Protein AF-K3Z168-F1 (afdb_monomer)

InterPro domains:
  IPR001680 WD40 repeat [PS50082] (1-44)
  IPR015943 WD40/YVTN repeat-like-containing domain superfamily [G3DSA:2.130.10.10] (1-158)
  IPR036322 WD40-repeat-containing domain superfamily [SSF50978] (2-157)
  IPR044616 WD repeat-containing protein RUP1/2 [PTHR45389] (1-162)

Organism: Setaria italica (NCBI:txid4555)

Sequence (175 aa):
MDGHGRAVTYVRWAGAAPARRVVTSAADGTHRLWEWESAAAAAAAREVRSYSGHASARSFVGMGVWRAAGLVASGSESNHVFVYDLRWAKPIWVHPFVVGGAHSPVTTTSTSPSSVGEAAAAAGGFVSAVAWRQGSDHDGGGALVAGGSDGVLKMFTCHRRRAAGDGDDNASLLL

Foldseek 3Di:
DFDDPADWDDWDAAADPPWRWIWIDGLRQKIWIWTDPDPDPPGDTDTPAIAHDAHRNPAAWAWEYQRHQQKIWIKHPVQKIFICHVVDRYTPDIGHNDDDDPDDPDDPDDDDDDDDPDPVSPPDKIFRYKYKDHDDDPPQKTKMWIAIPSRDIDIAIEHEDDDDDDDDDDRYHYD

Secondary structure (DSSP, 8-state):
--S-SS-EEEEEEESSTT--EEEEEETTS-EEEEE-S---TTPPPEEEEEE-SS--SSS---EEEETTTTEEEE--TTSEEEEEETT-SS-SEEEE----SS--------------TTSGGGG---EEEEEEPP---SSSEEEEEEEETTS-EEEEEEE---SS-----SS-EE-

Solvent-accessible surface area (backbone atoms only — not comparable to full-atom values): 10545 Å² total; per-residue (Å²): 126,92,71,75,89,39,63,74,76,45,79,41,72,32,52,56,84,88,57,56,29,34,40,33,32,27,51,62,28,35,35,37,35,31,36,43,95,62,90,55,86,88,60,74,70,42,81,75,45,64,32,50,84,52,44,22,75,88,59,80,48,22,68,24,54,33,33,93,77,35,34,37,38,31,22,6,62,79,19,25,42,37,32,28,43,80,91,45,48,53,62,79,42,76,45,80,66,71,94,84,61,104,75,68,80,86,74,93,71,94,72,81,93,77,91,70,86,86,62,76,78,74,75,70,58,24,20,37,34,34,44,45,61,83,75,85,63,91,80,58,54,49,42,39,38,41,28,37,71,82,74,50,74,48,79,43,51,32,39,58,66,66,82,89,78,86,88,78,97,64,93,62,43,79,90

pLDDT: mean 79.57, std 20.49, range [35.09, 97.81]

Radius of gyration: 18.43 Å; Cα contacts (8 Å, |Δi|>4): 361; chains: 1; bounding box: 48×41×52 Å

Mean predicted aligned error: 10.64 Å

Structure (mmCIF, N/CA/C/O backbone):
data_AF-K3Z168-F1
#
_entry.id   AF-K3Z168-F1
#
loop_
_atom_site.group_PDB
_atom_site.id
_atom_site.type_symbol
_atom_site.label_atom_id
_atom_site.label_alt_id
_atom_site.label_comp_id
_atom_site.label_asym_id
_atom_site.label_entity_id
_atom_site.label_seq_id
_atom_site.pdbx_PDB_ins_code
_atom_site.Cartn_x
_atom_site.Cartn_y
_atom_site.Cartn_z
_atom_site.occupancy
_atom_site.B_iso_or_equiv
_atom_site.auth_seq_id
_atom_site.auth_comp_id
_atom_site.auth_asym_id
_atom_site.auth_atom_id
_atom_site.pdbx_PDB_model_num
ATOM 1 N N . MET A 1 1 ? -1.956 -19.034 9.544 1.00 48.88 1 MET A N 1
ATOM 2 C CA . MET A 1 1 ? -0.882 -18.244 10.174 1.00 48.88 1 MET A CA 1
ATOM 3 C C . MET A 1 1 ? -1.450 -16.872 10.429 1.00 48.88 1 MET A C 1
ATOM 5 O O . MET A 1 1 ? -1.936 -16.265 9.479 1.00 48.88 1 MET A O 1
ATOM 9 N N . ASP A 1 2 ? -1.425 -16.430 11.679 1.00 77.44 2 ASP A N 1
ATOM 10 C CA . ASP A 1 2 ? -1.846 -15.078 12.021 1.00 77.44 2 ASP A CA 1
ATOM 11 C C . ASP A 1 2 ? -0.707 -14.120 11.655 1.00 77.44 2 ASP A C 1
ATOM 13 O O . ASP A 1 2 ? 0.410 -14.238 12.156 1.00 77.44 2 ASP A O 1
ATOM 17 N N . GLY A 1 3 ? -0.978 -13.212 10.717 1.00 86.75 3 GLY A N 1
ATOM 18 C CA . GLY A 1 3 ? -0.035 -12.196 10.258 1.00 86.75 3 GLY A CA 1
ATOM 19 C C . GLY A 1 3 ? 0.973 -12.599 9.189 1.00 86.75 3 GLY A C 1
ATOM 20 O O . GLY A 1 3 ? 0.791 -13.567 8.446 1.00 86.75 3 GLY A O 1
ATOM 21 N N . HIS A 1 4 ? 1.971 -11.728 9.015 1.00 94.38 4 HIS A N 1
ATOM 22 C CA . HIS A 1 4 ? 2.912 -11.785 7.900 1.00 94.38 4 HIS A CA 1
ATOM 23 C C . HIS A 1 4 ? 3.768 -13.051 7.931 1.00 94.38 4 HIS A C 1
ATOM 25 O O . HIS A 1 4 ? 4.252 -13.469 8.980 1.00 94.38 4 HIS A O 1
ATOM 31 N N . GLY A 1 5 ? 3.990 -13.638 6.755 1.00 93.38 5 GLY A N 1
ATOM 32 C CA . GLY A 1 5 ? 4.817 -14.839 6.604 1.00 93.38 5 GLY A CA 1
ATOM 33 C C . GLY A 1 5 ? 6.320 -14.552 6.641 1.00 93.38 5 GLY A C 1
ATOM 34 O O . GLY A 1 5 ? 7.124 -15.481 6.684 1.00 93.38 5 GLY A O 1
ATOM 35 N N . ARG A 1 6 ? 6.711 -13.272 6.588 1.00 92.81 6 ARG A N 1
ATOM 36 C CA . ARG A 1 6 ? 8.098 -12.783 6.609 1.00 92.81 6 ARG A CA 1
ATOM 37 C C . ARG A 1 6 ? 8.184 -11.443 7.343 1.00 92.81 6 ARG A C 1
ATOM 39 O O . ARG A 1 6 ? 7.174 -10.891 7.769 1.00 92.81 6 ARG A O 1
ATOM 46 N N . ALA A 1 7 ? 9.404 -10.924 7.482 1.00 92.62 7 ALA A N 1
ATOM 47 C CA . ALA A 1 7 ? 9.683 -9.678 8.188 1.00 92.62 7 ALA A CA 1
ATOM 48 C C . ALA A 1 7 ? 8.824 -8.506 7.687 1.00 92.62 7 ALA A C 1
ATOM 50 O O . ALA A 1 7 ? 8.729 -8.261 6.480 1.00 92.62 7 ALA A O 1
ATOM 51 N N . VAL A 1 8 ? 8.253 -7.767 8.640 1.00 94.50 8 VAL A N 1
ATOM 52 C CA . VAL A 1 8 ? 7.569 -6.494 8.401 1.00 94.50 8 VAL A CA 1
ATOM 53 C C . VAL A 1 8 ? 8.608 -5.434 8.053 1.00 94.50 8 VAL A C 1
ATOM 55 O O . VAL A 1 8 ? 9.583 -5.251 8.778 1.00 94.50 8 VAL A O 1
ATOM 58 N N . THR A 1 9 ? 8.396 -4.735 6.945 1.00 93.69 9 THR A N 1
ATOM 59 C CA . THR A 1 9 ? 9.340 -3.762 6.378 1.00 93.69 9 THR A CA 1
ATOM 60 C C . THR A 1 9 ? 8.859 -2.327 6.547 1.00 93.69 9 THR A C 1
ATOM 62 O O . THR A 1 9 ? 9.667 -1.418 6.720 1.00 93.69 9 THR A O 1
ATOM 65 N N . TYR A 1 10 ? 7.541 -2.115 6.562 1.00 95.19 10 TYR A N 1
ATOM 66 C CA . TYR A 1 10 ? 6.932 -0.811 6.803 1.00 95.19 10 TYR A CA 1
ATOM 67 C C . TYR A 1 10 ? 5.722 -0.926 7.721 1.00 95.19 10 TYR A C 1
ATOM 69 O O . TYR A 1 10 ? 4.968 -1.894 7.666 1.00 95.19 10 TYR A O 1
ATOM 77 N N . VAL A 1 11 ? 5.510 0.123 8.515 1.00 96.62 11 VAL A N 1
ATOM 78 C CA . VAL A 1 11 ? 4.308 0.340 9.326 1.00 96.62 11 VAL A CA 1
ATOM 79 C C . VAL A 1 11 ? 3.872 1.794 9.148 1.00 96.62 11 VAL A C 1
ATOM 81 O O . VAL A 1 11 ? 4.692 2.718 9.257 1.00 96.62 11 VAL A O 1
ATOM 84 N N . ARG A 1 12 ? 2.593 2.020 8.830 1.00 95.75 12 ARG A N 1
ATOM 85 C CA . ARG A 1 12 ? 2.008 3.359 8.644 1.00 95.75 12 ARG A CA 1
ATOM 86 C C . ARG A 1 12 ? 0.602 3.426 9.231 1.00 95.75 12 ARG A C 1
ATOM 88 O O . ARG A 1 12 ? -0.207 2.536 9.002 1.00 95.75 12 ARG A O 1
ATOM 95 N N . TRP A 1 13 ? 0.290 4.519 9.924 1.00 94.12 13 TRP A N 1
ATOM 96 C CA . TRP A 1 13 ? -1.085 4.836 10.320 1.00 94.12 13 TRP A CA 1
ATOM 97 C C . TRP A 1 13 ? -1.982 5.033 9.096 1.00 94.12 13 TRP A C 1
ATOM 99 O O . TRP A 1 13 ? -1.564 5.650 8.110 1.00 94.12 13 TRP A O 1
ATOM 109 N N . ALA A 1 14 ? -3.216 4.544 9.185 1.00 93.75 14 ALA A N 1
ATO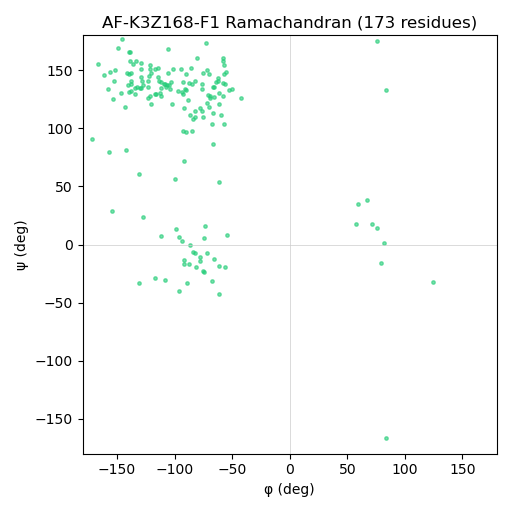M 110 C CA . ALA A 1 14 ? -4.194 4.578 8.109 1.00 93.75 14 ALA A CA 1
ATOM 111 C C . ALA A 1 14 ? -5.582 4.995 8.604 1.00 93.75 14 ALA A C 1
ATOM 113 O O . ALA A 1 14 ? -5.931 4.805 9.764 1.00 93.75 14 ALA A O 1
ATOM 114 N N . GLY A 1 15 ? -6.381 5.537 7.682 1.00 84.50 15 GLY A N 1
ATOM 115 C CA . GLY A 1 15 ? -7.712 6.060 7.976 1.00 84.50 15 GLY A CA 1
ATOM 116 C C . GLY A 1 15 ? -7.698 7.412 8.692 1.00 84.50 15 GLY A C 1
ATOM 117 O O . GLY A 1 15 ? -6.648 7.963 9.034 1.00 84.50 15 GLY A O 1
ATOM 118 N N . ALA A 1 16 ? -8.898 7.957 8.880 1.00 77.06 16 ALA A N 1
ATOM 119 C CA . ALA A 1 16 ? -9.127 9.128 9.711 1.00 77.06 16 ALA A CA 1
ATOM 120 C C . ALA A 1 16 ? -9.309 8.712 11.179 1.00 77.06 16 ALA A C 1
ATOM 122 O O . ALA A 1 16 ? -9.794 7.616 11.475 1.00 77.06 16 ALA A O 1
ATOM 123 N N . ALA A 1 17 ? -8.956 9.609 12.100 1.00 75.56 17 ALA A N 1
ATOM 124 C CA . ALA A 1 17 ? -9.317 9.456 13.505 1.00 75.56 17 ALA A CA 1
ATOM 125 C C . ALA A 1 17 ? -10.852 9.326 13.650 1.00 75.56 17 ALA A C 1
ATOM 127 O O . ALA A 1 17 ? -11.580 9.939 12.866 1.00 75.56 17 ALA A O 1
ATOM 128 N N . PRO A 1 18 ? -11.364 8.549 14.625 1.00 81.62 18 PRO A N 1
ATOM 129 C CA . PRO A 1 18 ? -10.650 7.943 15.756 1.00 81.62 18 PRO A CA 1
ATOM 130 C C . PRO A 1 18 ? -10.156 6.503 15.521 1.00 81.62 18 PRO A C 1
ATOM 132 O O . PRO A 1 18 ? -9.625 5.892 16.449 1.00 81.62 18 PRO A O 1
ATOM 135 N N . ALA A 1 19 ? -10.340 5.938 14.323 1.00 82.19 19 ALA A N 1
ATOM 136 C CA . ALA A 1 19 ? -10.002 4.540 14.059 1.00 82.19 19 ALA A CA 1
ATOM 137 C C . ALA A 1 19 ? -8.501 4.272 14.273 1.00 82.19 19 ALA A C 1
ATOM 139 O O . ALA A 1 19 ? -7.644 4.974 13.733 1.00 82.19 19 ALA A O 1
ATOM 140 N N . ARG A 1 20 ? -8.169 3.226 15.041 1.00 90.94 20 ARG A N 1
ATOM 141 C CA . ARG A 1 20 ? -6.780 2.807 15.293 1.00 90.94 20 ARG A CA 1
ATOM 142 C C . ARG A 1 20 ? -6.351 1.779 14.267 1.00 90.94 20 ARG A C 1
ATOM 144 O O . ARG A 1 20 ? -6.241 0.590 14.567 1.00 90.94 20 ARG A O 1
ATOM 151 N N . ARG A 1 21 ? -6.159 2.256 13.040 1.00 94.12 21 ARG A N 1
ATOM 152 C CA . ARG A 1 21 ? -5.802 1.414 11.904 1.00 94.12 21 ARG A CA 1
ATOM 153 C C . ARG A 1 21 ? -4.371 1.643 11.458 1.00 94.12 21 ARG A C 1
ATOM 155 O O . ARG A 1 21 ? -3.913 2.781 11.353 1.00 94.12 21 ARG A O 1
ATOM 162 N N . VAL A 1 22 ? -3.682 0.556 11.139 1.00 96.12 22 VAL A N 1
ATOM 163 C CA . VAL A 1 22 ? -2.341 0.594 10.548 1.00 96.12 22 VAL A CA 1
ATOM 164 C C . VAL A 1 22 ? -2.295 -0.287 9.315 1.00 96.12 22 VAL A C 1
ATOM 166 O O . VAL A 1 22 ? -2.923 -1.341 9.277 1.00 96.12 22 VAL A O 1
ATOM 169 N N . VAL A 1 23 ? -1.544 0.144 8.307 1.00 97.56 23 VAL A N 1
ATOM 170 C CA . VAL A 1 23 ? -1.139 -0.722 7.203 1.00 97.56 23 VAL A CA 1
ATOM 171 C C . VAL A 1 23 ? 0.318 -1.100 7.412 1.00 97.56 23 VAL A C 1
ATOM 173 O O . VAL A 1 23 ? 1.152 -0.244 7.729 1.00 97.56 23 VAL A O 1
ATOM 176 N N . THR A 1 24 ? 0.614 -2.381 7.252 1.00 97.19 24 THR A N 1
ATOM 177 C CA . THR A 1 24 ? 1.968 -2.929 7.265 1.00 97.19 24 THR A CA 1
ATOM 178 C C . THR A 1 24 ? 2.325 -3.496 5.903 1.00 97.19 24 THR A C 1
ATOM 180 O O . THR A 1 24 ? 1.443 -3.954 5.182 1.00 97.19 24 THR A O 1
ATOM 183 N N . SER A 1 25 ? 3.613 -3.501 5.578 1.00 96.12 25 SER A N 1
ATOM 184 C CA . SER A 1 25 ? 4.184 -4.219 4.432 1.00 96.12 25 SER A CA 1
ATOM 185 C C . SER A 1 25 ? 5.146 -5.275 4.933 1.00 96.12 25 SER A C 1
ATOM 187 O O . SER A 1 25 ? 5.798 -5.055 5.957 1.00 96.12 25 SER A O 1
ATOM 189 N N . ALA A 1 26 ? 5.306 -6.368 4.197 1.00 94.31 26 ALA A N 1
ATOM 190 C CA . ALA A 1 26 ? 6.339 -7.350 4.492 1.00 94.31 26 ALA A CA 1
ATOM 191 C C . ALA A 1 26 ? 7.019 -7.885 3.231 1.00 94.31 26 ALA A C 1
ATOM 193 O O . ALA A 1 26 ? 6.529 -7.750 2.109 1.00 94.31 26 ALA A O 1
ATOM 194 N N . ALA A 1 27 ? 8.152 -8.555 3.438 1.00 92.00 27 ALA A N 1
ATOM 195 C CA . ALA A 1 27 ? 8.886 -9.272 2.391 1.00 92.00 27 ALA A CA 1
ATOM 196 C C . ALA A 1 27 ? 8.208 -10.595 1.958 1.00 92.00 27 ALA A C 1
ATOM 198 O O . ALA A 1 27 ? 8.859 -11.469 1.380 1.00 92.00 27 ALA A O 1
ATOM 199 N N . ASP A 1 28 ? 6.924 -10.775 2.300 1.00 92.31 28 ASP A N 1
ATOM 200 C CA . ASP A 1 28 ? 6.045 -11.861 1.851 1.00 92.31 28 ASP A CA 1
ATOM 201 C C . ASP A 1 28 ? 5.167 -11.456 0.651 1.00 92.31 28 ASP A C 1
ATOM 203 O O . ASP A 1 28 ? 4.297 -12.223 0.244 1.00 92.31 28 ASP A O 1
ATOM 207 N N . GLY A 1 29 ? 5.388 -10.261 0.086 1.00 92.56 29 GLY A N 1
ATOM 208 C CA . GLY A 1 29 ? 4.610 -9.737 -1.038 1.00 92.56 29 GLY A CA 1
ATOM 209 C C . GLY A 1 29 ? 3.216 -9.233 -0.659 1.00 92.56 29 GLY A C 1
ATOM 210 O O . GLY A 1 29 ? 2.380 -9.028 -1.542 1.00 92.56 29 GLY A O 1
ATOM 211 N N . THR A 1 30 ? 2.931 -9.035 0.633 1.00 95.31 30 THR A N 1
ATOM 212 C CA . THR A 1 30 ? 1.626 -8.549 1.093 1.00 95.31 30 THR A CA 1
ATOM 213 C C . THR A 1 30 ? 1.726 -7.236 1.855 1.00 95.31 30 THR A C 1
ATOM 215 O O . THR A 1 30 ? 2.682 -6.974 2.590 1.00 95.31 30 THR A O 1
ATOM 218 N N . HIS A 1 31 ? 0.680 -6.422 1.708 1.00 96.81 31 HIS A N 1
ATOM 219 C CA . HIS A 1 31 ? 0.348 -5.400 2.698 1.00 96.81 31 HIS A CA 1
ATOM 220 C C . HIS A 1 31 ? -0.804 -5.907 3.554 1.00 96.81 31 HIS A C 1
ATOM 222 O O . HIS A 1 31 ? -1.637 -6.668 3.062 1.00 96.81 31 HIS A O 1
ATOM 228 N N . ARG A 1 32 ? -0.904 -5.492 4.814 1.00 97.25 32 ARG A N 1
ATOM 229 C CA . ARG A 1 32 ? -2.025 -5.873 5.686 1.00 97.25 32 ARG A CA 1
ATOM 230 C C . ARG A 1 32 ? -2.567 -4.677 6.442 1.00 97.25 32 ARG A C 1
ATOM 232 O O . ARG A 1 32 ? -1.800 -3.872 6.954 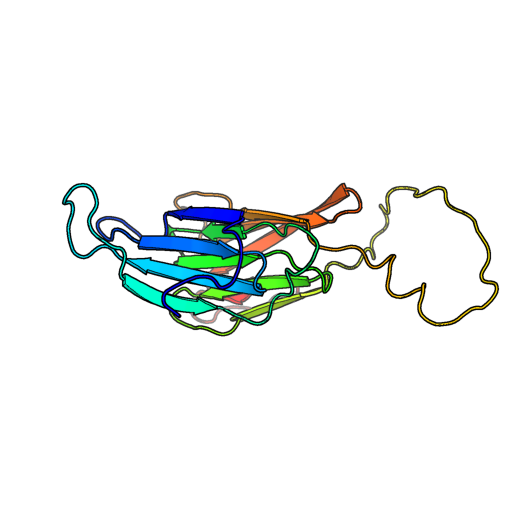1.00 97.25 32 ARG A O 1
ATOM 239 N N . LEU A 1 33 ? -3.890 -4.551 6.478 1.00 96.94 33 LEU A N 1
ATOM 240 C CA . LEU A 1 33 ? -4.609 -3.586 7.302 1.00 96.94 33 LEU A CA 1
ATOM 241 C C . LEU A 1 33 ? -4.964 -4.246 8.627 1.00 96.94 33 LEU A C 1
ATOM 243 O O . LEU A 1 33 ? -5.590 -5.305 8.648 1.00 96.94 33 LEU A O 1
ATOM 247 N N . TRP A 1 34 ? -4.633 -3.560 9.707 1.00 96.25 34 TRP A N 1
ATOM 248 C CA . TRP A 1 34 ? -4.893 -3.978 11.072 1.00 96.25 34 TRP A CA 1
ATOM 249 C C . TRP A 1 34 ? -5.737 -2.942 11.783 1.00 96.25 34 TRP A C 1
ATOM 251 O O . TRP A 1 34 ? -5.641 -1.751 11.478 1.00 96.25 34 TRP A O 1
ATOM 261 N N . GLU A 1 35 ? -6.521 -3.388 12.753 1.00 93.81 35 GLU A N 1
ATOM 262 C CA . GLU A 1 35 ? -7.340 -2.524 13.591 1.00 93.81 35 GLU A CA 1
ATOM 263 C C . GLU A 1 35 ? -7.273 -2.962 15.053 1.00 93.81 35 GLU A C 1
ATOM 265 O O . GLU A 1 35 ? -7.264 -4.154 15.365 1.00 93.81 35 GLU A O 1
ATOM 270 N N . TRP A 1 36 ? -7.220 -1.976 15.945 1.00 92.75 36 TRP A N 1
ATOM 271 C CA . TRP A 1 36 ? -7.331 -2.171 17.386 1.00 92.75 36 TRP A CA 1
ATOM 272 C C . TRP A 1 36 ? -8.727 -1.802 17.873 1.00 92.75 36 TRP A C 1
ATOM 274 O O . TRP A 1 36 ? -9.139 -0.647 17.763 1.00 92.75 36 TRP A O 1
ATOM 284 N N . GLU A 1 37 ? -9.419 -2.763 18.484 1.00 84.31 37 GLU A N 1
ATOM 285 C CA . GLU A 1 37 ? -10.739 -2.543 19.093 1.00 84.31 37 GLU A CA 1
ATOM 286 C C . GLU A 1 37 ? -10.644 -1.783 20.429 1.00 84.31 37 GLU A C 1
ATOM 288 O O . GLU A 1 37 ? -11.585 -1.108 20.837 1.00 84.31 37 GLU A O 1
ATOM 293 N N . SER A 1 38 ? -9.485 -1.836 21.097 1.00 81.06 38 SER A N 1
ATOM 294 C CA . SER A 1 38 ? -9.241 -1.204 22.398 1.00 81.06 38 SER A CA 1
ATOM 295 C C . SER A 1 38 ? -7.977 -0.342 22.405 1.00 81.06 38 SER A C 1
ATOM 297 O O . SER A 1 38 ? -7.067 -0.521 21.599 1.00 81.06 38 SER A O 1
ATOM 299 N N . ALA A 1 39 ? -7.934 0.624 23.328 1.00 79.81 39 ALA A N 1
ATOM 300 C CA . ALA A 1 39 ? -6.765 1.468 23.606 1.00 79.81 39 ALA A CA 1
ATOM 301 C C . ALA A 1 39 ? -5.774 0.819 24.571 1.00 79.81 39 ALA A C 1
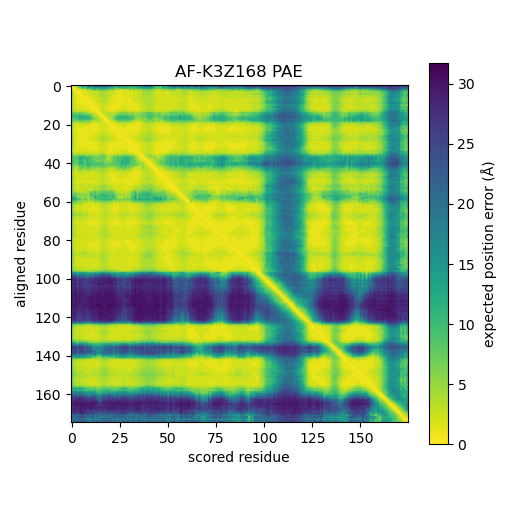ATOM 303 O O . ALA A 1 39 ? -4.744 1.420 24.872 1.00 79.81 39 ALA A O 1
ATOM 304 N N . ALA A 1 40 ? -6.140 -0.336 25.132 1.00 82.44 40 ALA A N 1
ATOM 305 C CA . ALA A 1 40 ? -5.377 -0.973 26.185 1.00 82.44 40 ALA A CA 1
ATOM 306 C C . ALA A 1 40 ? -3.942 -1.254 25.723 1.00 82.44 40 ALA A C 1
ATOM 308 O O . ALA A 1 40 ? -3.702 -1.683 24.590 1.00 82.44 40 ALA A O 1
ATOM 309 N N . ALA A 1 41 ? -2.989 -1.010 26.622 1.00 75.94 41 ALA A N 1
ATOM 310 C CA . ALA A 1 41 ? -1.593 -1.335 26.383 1.00 75.94 41 ALA A CA 1
ATOM 311 C C . ALA A 1 41 ? -1.458 -2.826 26.040 1.00 75.94 41 ALA A C 1
ATOM 313 O O . ALA A 1 41 ? -2.111 -3.667 26.654 1.00 75.94 41 ALA A O 1
ATOM 314 N N . ALA A 1 42 ? -0.625 -3.133 25.044 1.00 80.81 42 ALA A N 1
ATOM 315 C CA . ALA A 1 42 ? -0.395 -4.491 24.546 1.00 80.81 42 ALA A CA 1
ATOM 316 C C . ALA A 1 42 ? -1.646 -5.243 24.042 1.00 80.81 42 ALA A C 1
ATOM 318 O O . ALA A 1 42 ? -1.593 -6.462 23.883 1.00 80.81 42 ALA A O 1
ATOM 319 N N . ALA A 1 43 ? -2.757 -4.553 23.741 1.00 84.38 43 ALA A N 1
ATOM 320 C CA . ALA A 1 43 ? -3.859 -5.181 23.017 1.00 84.38 43 ALA A CA 1
ATOM 321 C C . ALA A 1 43 ? -3.343 -5.784 21.694 1.00 84.38 43 ALA A C 1
ATOM 323 O O . ALA A 1 43 ? -2.408 -5.254 21.090 1.00 84.38 43 ALA A O 1
ATOM 324 N N . ALA A 1 44 ? -3.947 -6.875 21.233 1.00 86.06 44 ALA A N 1
ATOM 325 C CA . ALA A 1 44 ? -3.611 -7.460 19.941 1.00 86.06 44 ALA A CA 1
ATOM 326 C C . ALA A 1 44 ? -4.349 -6.730 18.810 1.00 86.06 44 ALA A C 1
ATOM 328 O O . ALA A 1 44 ? -5.522 -6.378 18.947 1.00 86.06 44 ALA A O 1
ATOM 329 N N . ALA A 1 45 ? -3.666 -6.526 17.684 1.00 91.56 45 ALA A N 1
ATOM 330 C CA . ALA A 1 45 ? -4.303 -6.047 16.465 1.00 91.56 45 ALA A CA 1
ATOM 331 C C . ALA A 1 45 ? -5.078 -7.187 15.807 1.00 91.56 45 ALA A C 1
ATOM 333 O O . ALA A 1 45 ? -4.555 -8.295 15.669 1.00 91.56 45 ALA A O 1
ATOM 334 N N . ARG A 1 46 ? -6.278 -6.899 15.310 1.00 92.31 46 ARG A N 1
ATOM 335 C CA . ARG A 1 46 ? -6.995 -7.809 14.419 1.00 92.31 46 ARG A CA 1
ATOM 336 C C . ARG A 1 46 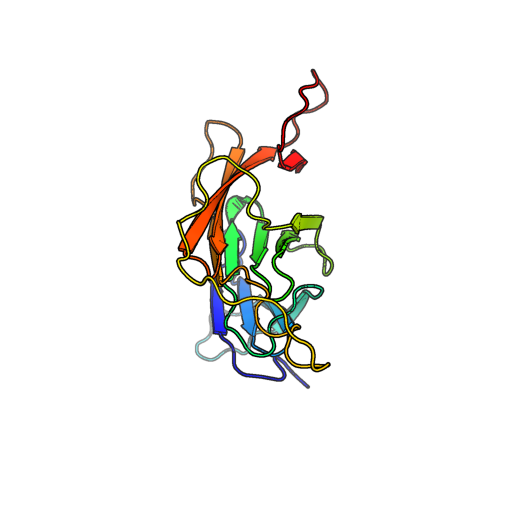? -6.648 -7.481 12.972 1.00 92.31 46 ARG A C 1
ATOM 338 O O . ARG A 1 46 ? -6.699 -6.318 12.568 1.00 92.31 46 ARG A O 1
ATOM 345 N N . GLU A 1 47 ? -6.345 -8.501 12.175 1.00 94.94 47 GLU A N 1
ATOM 346 C CA . GLU A 1 47 ? -6.234 -8.332 10.727 1.00 94.94 47 GLU A CA 1
ATOM 347 C C . GLU A 1 47 ? -7.616 -8.056 10.123 1.00 94.94 47 GLU A C 1
ATOM 349 O O . GLU A 1 47 ? -8.576 -8.804 10.318 1.00 94.94 47 GLU A O 1
ATOM 354 N N . VAL A 1 48 ? -7.713 -6.963 9.375 1.00 94.69 48 VAL A N 1
ATOM 355 C CA . VAL A 1 48 ? -8.919 -6.571 8.640 1.00 94.69 48 VAL A CA 1
ATOM 356 C C . VAL A 1 48 ? -8.834 -7.037 7.192 1.00 94.69 48 VAL A C 1
ATOM 358 O O . VAL A 1 48 ? -9.843 -7.438 6.611 1.00 94.69 48 VAL A O 1
ATOM 361 N N . ARG A 1 49 ? -7.646 -6.935 6.580 1.00 95.38 49 ARG A N 1
ATOM 362 C CA . ARG A 1 49 ? -7.459 -7.207 5.151 1.00 95.38 49 ARG A CA 1
ATOM 363 C C . ARG A 1 49 ? -6.000 -7.467 4.801 1.00 95.38 49 ARG A C 1
ATOM 365 O O . ARG A 1 49 ? -5.125 -6.769 5.299 1.00 95.38 49 ARG A O 1
ATOM 372 N N . SER A 1 50 ? -5.781 -8.353 3.833 1.00 96.94 50 SER A N 1
ATOM 373 C CA . SER A 1 50 ? -4.518 -8.500 3.109 1.00 96.94 50 SER A CA 1
ATOM 374 C C . SER A 1 50 ? -4.645 -7.945 1.683 1.00 96.94 50 SER A C 1
ATOM 376 O O . SER A 1 50 ? -5.662 -8.162 1.018 1.00 96.94 50 SER A O 1
ATOM 378 N N . TYR A 1 51 ? -3.629 -7.214 1.225 1.00 97.25 51 TYR A N 1
ATOM 379 C CA . TYR A 1 51 ? -3.498 -6.681 -0.131 1.00 97.25 51 TYR A CA 1
ATOM 380 C C . TYR A 1 51 ? -2.355 -7.393 -0.848 1.00 97.25 51 TYR A C 1
ATOM 382 O O . TYR A 1 51 ? -1.264 -7.540 -0.293 1.00 97.25 51 TYR A O 1
ATOM 390 N N . SER A 1 52 ? -2.596 -7.798 -2.091 1.00 94.50 52 SER A N 1
ATOM 391 C CA . SER A 1 52 ? -1.655 -8.581 -2.899 1.00 94.50 52 SER A CA 1
ATOM 392 C C . SER A 1 52 ? -1.620 -8.090 -4.346 1.00 94.50 52 SER A C 1
ATOM 394 O O . SER A 1 52 ? -2.492 -7.339 -4.782 1.00 94.50 52 SER A O 1
ATOM 396 N N . GLY A 1 53 ? -0.598 -8.513 -5.090 1.00 93.44 53 GLY A N 1
ATOM 397 C CA . GLY A 1 53 ? -0.408 -8.185 -6.506 1.00 93.44 53 GLY A CA 1
ATOM 398 C C . GLY A 1 53 ? 0.942 -7.533 -6.788 1.00 93.44 53 GLY A C 1
ATOM 399 O O . GLY A 1 53 ? 1.526 -7.785 -7.837 1.00 93.44 53 GLY A O 1
ATOM 400 N N . HIS A 1 54 ? 1.476 -6.761 -5.838 1.00 92.19 54 HIS A N 1
ATOM 401 C CA . HIS A 1 54 ? 2.864 -6.308 -5.908 1.00 92.19 54 HIS A CA 1
ATOM 402 C C . HIS A 1 54 ? 3.833 -7.452 -5.562 1.00 92.19 54 HIS A C 1
ATOM 404 O O . HIS A 1 54 ? 3.534 -8.309 -4.734 1.00 92.19 54 HIS A O 1
ATOM 410 N N . ALA A 1 55 ? 5.011 -7.438 -6.181 1.00 91.25 55 ALA A N 1
ATOM 411 C CA . ALA A 1 55 ? 6.147 -8.285 -5.828 1.00 91.25 55 ALA A CA 1
ATOM 412 C C . ALA A 1 55 ? 7.099 -7.561 -4.857 1.00 91.25 55 ALA A C 1
ATOM 414 O O . ALA A 1 55 ? 7.452 -6.399 -5.098 1.00 91.25 55 ALA A O 1
ATOM 415 N N . SER A 1 56 ? 7.471 -8.257 -3.779 1.00 89.00 56 SER A N 1
ATOM 416 C CA . SER A 1 56 ? 8.406 -7.843 -2.721 1.00 89.00 56 SER A CA 1
ATOM 417 C C . SER A 1 56 ? 8.970 -9.098 -2.043 1.00 89.00 56 SER A C 1
ATOM 419 O O . SER A 1 56 ? 8.456 -9.542 -1.013 1.00 89.00 56 SER A O 1
ATOM 421 N N . ALA A 1 57 ? 9.959 -9.738 -2.669 1.00 80.88 57 ALA A N 1
ATOM 422 C CA . ALA A 1 57 ? 10.527 -11.002 -2.193 1.00 80.88 57 ALA A CA 1
ATOM 423 C C . ALA A 1 57 ? 12.011 -10.911 -1.809 1.00 80.88 57 ALA A C 1
ATOM 425 O O . ALA A 1 57 ? 12.459 -11.682 -0.954 1.00 80.88 57 ALA A O 1
ATOM 426 N N . ARG A 1 58 ? 12.768 -10.008 -2.441 1.00 82.56 58 ARG A N 1
ATOM 427 C CA . ARG A 1 58 ? 14.233 -9.893 -2.353 1.00 82.56 58 ARG A CA 1
ATOM 428 C C . ARG A 1 58 ? 14.705 -8.465 -2.064 1.00 82.56 58 ARG A C 1
ATOM 430 O O . ARG A 1 58 ? 15.709 -8.289 -1.379 1.00 82.56 58 ARG A O 1
ATOM 437 N N . SER A 1 59 ? 13.987 -7.471 -2.565 1.00 78.12 59 SER A N 1
ATOM 438 C CA . SER A 1 59 ? 14.255 -6.045 -2.441 1.00 78.12 59 SER A CA 1
ATOM 439 C C . SER A 1 59 ? 13.185 -5.390 -1.573 1.00 78.12 59 SER A C 1
ATOM 441 O O . SER A 1 59 ? 11.999 -5.697 -1.683 1.00 78.12 59 SER A O 1
ATOM 443 N N . PHE A 1 60 ? 13.591 -4.454 -0.714 1.00 78.62 60 PHE A N 1
ATOM 444 C CA . PHE A 1 60 ? 12.638 -3.651 0.045 1.00 78.62 60 PHE A CA 1
ATOM 445 C C . PHE A 1 60 ? 11.925 -2.683 -0.900 1.00 78.62 60 PHE A C 1
ATOM 447 O O . PHE A 1 60 ? 12.563 -1.823 -1.507 1.00 78.62 60 PHE A O 1
ATOM 454 N N . VAL A 1 61 ? 10.605 -2.812 -1.007 1.00 89.56 61 VAL A N 1
ATOM 455 C CA . VAL A 1 61 ? 9.763 -1.868 -1.745 1.00 89.56 61 VAL A CA 1
ATOM 456 C C . VAL A 1 61 ? 9.011 -0.980 -0.765 1.00 89.56 61 VAL A C 1
ATOM 458 O O . VAL A 1 61 ? 8.512 -1.435 0.267 1.00 89.56 61 VAL A O 1
ATOM 461 N N . GLY A 1 62 ? 8.955 0.308 -1.072 1.00 93.44 62 GLY A N 1
ATOM 462 C CA . GLY A 1 62 ? 8.319 1.297 -0.221 1.00 93.44 62 GLY A CA 1
ATOM 463 C C . GLY A 1 62 ? 6.801 1.184 -0.218 1.00 93.44 62 GLY A C 1
ATOM 464 O O . GLY A 1 62 ? 6.187 0.847 -1.232 1.00 93.44 62 GLY A O 1
ATOM 465 N N . MET A 1 63 ? 6.202 1.567 0.912 1.00 97.12 63 MET A N 1
ATOM 466 C CA . MET A 1 63 ? 4.762 1.768 1.068 1.00 97.12 63 MET A CA 1
ATOM 467 C C . MET A 1 63 ? 4.458 3.154 1.646 1.00 97.12 63 MET A C 1
ATOM 469 O O . MET A 1 63 ? 5.072 3.603 2.621 1.00 97.12 63 MET A O 1
ATOM 473 N N . GLY A 1 64 ? 3.438 3.802 1.085 1.00 96.25 64 GLY A N 1
ATOM 474 C CA . GLY A 1 64 ? 2.885 5.064 1.569 1.00 96.25 64 GLY A CA 1
ATOM 475 C C . GLY A 1 64 ? 1.369 4.984 1.723 1.00 96.25 64 GLY A C 1
ATOM 476 O O . GLY A 1 64 ? 0.705 4.283 0.969 1.00 96.25 64 GLY A O 1
ATOM 477 N N . VAL A 1 65 ? 0.803 5.756 2.655 1.00 95.38 65 VAL A N 1
ATOM 478 C CA . VAL A 1 65 ? -0.654 5.845 2.860 1.00 95.38 65 VAL A CA 1
ATOM 479 C C . VAL A 1 65 ? -1.115 7.292 2.721 1.00 95.38 65 VAL A C 1
ATOM 481 O O . VAL A 1 65 ? -0.600 8.164 3.422 1.00 95.38 65 VAL A O 1
ATOM 484 N N . TRP A 1 66 ? -2.099 7.559 1.865 1.00 93.25 66 TRP A N 1
ATOM 485 C CA . TRP A 1 66 ? -2.830 8.825 1.852 1.00 93.25 66 TRP A CA 1
ATOM 486 C C . TRP A 1 66 ? -4.036 8.703 2.780 1.00 93.25 66 TRP A C 1
ATOM 488 O O . TRP A 1 66 ? -5.081 8.159 2.419 1.00 93.25 66 T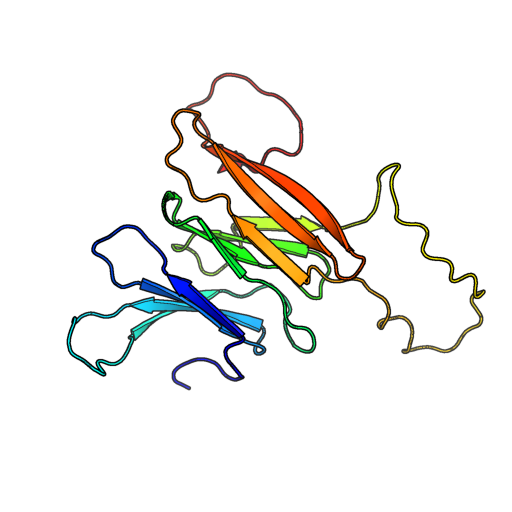RP A O 1
ATOM 498 N N . ARG A 1 67 ? -3.872 9.174 4.020 1.00 90.31 67 ARG A N 1
ATOM 499 C CA . ARG A 1 67 ? -4.830 8.900 5.104 1.00 90.31 67 ARG A CA 1
ATOM 500 C C . ARG A 1 67 ? -6.228 9.450 4.831 1.00 90.31 67 ARG A C 1
ATOM 502 O O . ARG A 1 67 ? -7.200 8.744 5.069 1.00 90.31 67 ARG A O 1
ATOM 509 N N . ALA A 1 68 ? -6.318 10.672 4.304 1.00 85.94 68 ALA A N 1
ATOM 510 C CA . ALA A 1 68 ? -7.591 11.337 4.027 1.00 85.94 68 ALA A CA 1
ATOM 511 C C . ALA A 1 68 ? -8.390 10.669 2.893 1.00 85.94 68 ALA A C 1
ATOM 513 O O . ALA A 1 68 ? -9.617 10.672 2.931 1.00 85.94 68 ALA A O 1
ATOM 514 N N . ALA A 1 69 ? -7.704 10.082 1.908 1.00 88.25 69 ALA A N 1
ATOM 515 C CA . ALA A 1 69 ? -8.340 9.382 0.792 1.00 88.25 69 ALA A CA 1
ATOM 516 C C . ALA A 1 69 ? -8.535 7.879 1.047 1.00 88.25 69 ALA A C 1
ATOM 518 O O . ALA A 1 69 ? -9.261 7.228 0.305 1.00 88.25 69 ALA A O 1
ATOM 519 N N . GLY A 1 70 ? -7.893 7.316 2.076 1.00 92.00 70 GLY A N 1
ATOM 520 C CA . GLY A 1 70 ? -7.934 5.878 2.333 1.00 92.00 70 GLY A CA 1
ATOM 521 C C . GLY A 1 70 ? -7.220 5.064 1.253 1.00 92.00 70 GLY A C 1
ATOM 522 O O . GLY A 1 70 ? -7.689 3.987 0.893 1.00 92.00 70 GLY A O 1
ATOM 523 N N . LEU A 1 71 ? -6.098 5.578 0.739 1.00 94.44 71 LEU A N 1
ATOM 524 C CA . LEU A 1 71 ? -5.325 4.932 -0.322 1.00 94.44 71 LEU A CA 1
ATOM 525 C C . LEU A 1 71 ? -3.951 4.487 0.167 1.00 94.44 71 LEU A C 1
ATOM 527 O O . LEU A 1 71 ? -3.299 5.180 0.949 1.00 94.44 71 LEU A O 1
ATOM 531 N N . VAL A 1 72 ? -3.494 3.348 -0.342 1.00 97.06 72 VAL A N 1
ATOM 532 C CA . VAL A 1 72 ? -2.156 2.795 -0.109 1.00 97.06 72 VAL A CA 1
ATOM 533 C C . VAL A 1 72 ? -1.422 2.758 -1.440 1.00 97.06 72 VAL A C 1
ATOM 535 O O . VAL A 1 72 ? -1.959 2.230 -2.406 1.00 97.06 72 VAL A O 1
ATOM 538 N N . ALA A 1 73 ? -0.205 3.293 -1.498 1.00 97.62 73 ALA A N 1
ATOM 539 C CA . ALA A 1 73 ? 0.697 3.100 -2.629 1.00 97.62 73 ALA A CA 1
ATOM 540 C C . ALA A 1 73 ? 1.815 2.134 -2.255 1.00 97.62 73 ALA A C 1
ATOM 542 O O . ALA A 1 73 ? 2.278 2.130 -1.111 1.00 97.62 73 ALA A O 1
ATOM 543 N N . SER A 1 74 ? 2.275 1.376 -3.243 1.00 97.56 74 SER A N 1
ATOM 544 C CA . SER A 1 74 ? 3.384 0.438 -3.128 1.00 97.56 74 SER A CA 1
ATOM 545 C C . SER A 1 74 ? 4.287 0.531 -4.346 1.00 97.56 74 SER A C 1
ATOM 547 O O . SER A 1 74 ? 3.799 0.563 -5.478 1.00 97.56 74 SER A O 1
ATOM 549 N N . GLY A 1 75 ? 5.596 0.499 -4.113 1.00 96.88 75 GLY A N 1
ATOM 550 C CA . GLY A 1 75 ? 6.546 0.081 -5.138 1.00 96.88 75 GLY A CA 1
ATOM 551 C C . GLY A 1 75 ? 6.486 -1.432 -5.373 1.00 96.88 75 GLY A C 1
ATOM 552 O O . GLY A 1 75 ? 5.784 -2.154 -4.655 1.00 96.88 75 GLY A O 1
ATOM 553 N N . SER A 1 76 ? 7.213 -1.920 -6.376 1.00 95.81 76 SER A N 1
ATOM 554 C CA . SER A 1 76 ? 7.305 -3.345 -6.672 1.00 95.81 76 SER A CA 1
ATOM 555 C C . SER A 1 76 ? 8.572 -3.715 -7.436 1.00 95.81 76 SER A C 1
ATOM 557 O O . SER A 1 76 ? 9.041 -2.960 -8.291 1.00 95.81 76 SER A O 1
ATOM 559 N N . GLU A 1 77 ? 9.050 -4.935 -7.189 1.00 94.38 77 GLU A N 1
ATOM 560 C CA . GLU A 1 77 ? 10.079 -5.627 -7.976 1.00 94.38 77 GLU A CA 1
ATOM 561 C C . GLU A 1 77 ? 9.673 -5.883 -9.428 1.00 94.38 77 GLU A C 1
ATOM 563 O O . GLU A 1 77 ? 10.534 -6.080 -10.275 1.00 94.38 77 GLU A O 1
ATOM 568 N N . SER A 1 78 ? 8.379 -5.821 -9.752 1.00 93.12 78 SER A N 1
ATOM 569 C CA . SER A 1 78 ? 7.919 -5.867 -11.142 1.00 93.12 78 SER A CA 1
ATOM 570 C C . SER A 1 78 ? 8.161 -4.558 -11.902 1.00 93.12 78 SER A C 1
ATOM 572 O O . SER A 1 78 ? 7.694 -4.418 -13.029 1.00 93.12 78 SER A O 1
ATOM 574 N N . ASN A 1 79 ? 8.837 -3.579 -11.293 1.00 93.31 79 ASN A N 1
ATOM 575 C CA . ASN A 1 79 ? 9.013 -2.225 -11.812 1.00 93.31 79 ASN A CA 1
ATOM 576 C C . ASN A 1 79 ? 7.692 -1.475 -12.061 1.00 93.31 79 ASN A C 1
ATOM 578 O O . ASN A 1 79 ? 7.555 -0.716 -13.020 1.00 93.31 79 ASN A O 1
ATOM 582 N N . HIS A 1 80 ? 6.695 -1.713 -11.209 1.00 95.25 80 HIS A N 1
ATOM 583 C CA . HIS A 1 80 ? 5.404 -1.028 -11.248 1.00 95.25 80 HIS A CA 1
ATOM 584 C C . HIS A 1 80 ? 5.122 -0.311 -9.929 1.00 95.25 80 HIS A C 1
ATOM 586 O O . HIS A 1 80 ? 5.584 -0.717 -8.859 1.00 95.25 80 HIS A O 1
ATOM 592 N N . VAL A 1 81 ? 4.305 0.736 -10.015 1.00 97.19 81 VAL A N 1
ATOM 593 C CA . VAL A 1 81 ? 3.650 1.365 -8.867 1.00 97.19 81 VAL A CA 1
ATOM 594 C C . VAL A 1 81 ? 2.238 0.803 -8.763 1.00 97.19 81 VAL A C 1
ATOM 596 O O . VAL A 1 81 ? 1.517 0.749 -9.758 1.00 97.19 81 VAL A O 1
ATOM 599 N N . PHE A 1 82 ? 1.835 0.399 -7.564 1.00 97.81 82 PHE A N 1
ATOM 600 C CA . PHE A 1 82 ? 0.492 -0.093 -7.269 1.00 97.81 82 PHE A CA 1
ATOM 601 C C . PHE A 1 82 ? -0.217 0.876 -6.332 1.00 97.81 82 PHE A C 1
ATOM 603 O O . PHE A 1 82 ? 0.393 1.360 -5.377 1.00 97.81 82 PHE A O 1
ATOM 610 N N . VAL A 1 83 ? -1.510 1.102 -6.557 1.00 97.31 83 VAL A N 1
ATOM 611 C CA . VAL A 1 83 ? -2.387 1.814 -5.623 1.00 97.31 83 VAL A CA 1
ATOM 612 C C . VAL A 1 83 ? -3.574 0.930 -5.262 1.00 97.31 83 VAL A C 1
ATOM 614 O O . VAL A 1 83 ? -4.190 0.300 -6.122 1.00 97.31 83 VAL A O 1
ATOM 617 N N . TYR A 1 84 ? -3.891 0.899 -3.973 1.00 97.38 84 TYR A N 1
ATOM 618 C CA . TYR A 1 84 ? -4.988 0.148 -3.377 1.00 97.38 84 TYR A CA 1
ATOM 619 C C . TYR A 1 84 ? -5.911 1.108 -2.637 1.00 97.38 84 TYR A C 1
ATOM 621 O O . TYR A 1 84 ? -5.450 2.051 -1.992 1.00 97.38 84 TYR A O 1
ATOM 629 N N . ASP A 1 85 ? -7.204 0.818 -2.669 1.00 95.50 85 ASP A N 1
ATOM 630 C CA . ASP A 1 85 ? -8.162 1.389 -1.729 1.00 95.50 85 ASP A CA 1
ATOM 631 C C . ASP A 1 85 ? -8.219 0.514 -0.477 1.00 95.50 85 ASP A C 1
ATOM 633 O O . ASP A 1 85 ? -8.263 -0.713 -0.592 1.00 95.50 85 ASP A O 1
ATOM 637 N N . LEU A 1 86 ? -8.287 1.109 0.718 1.00 95.00 86 LEU A N 1
ATOM 638 C CA . LEU A 1 86 ? -8.389 0.347 1.972 1.00 95.00 86 LEU A CA 1
ATOM 639 C C . LEU A 1 86 ? -9.599 -0.616 2.018 1.00 95.00 86 LEU A C 1
ATOM 641 O O . LEU A 1 86 ? -9.640 -1.555 2.821 1.00 95.00 86 LEU A O 1
ATOM 645 N N . ARG A 1 87 ? -10.605 -0.402 1.165 1.00 94.44 87 ARG A N 1
ATOM 646 C CA . ARG A 1 87 ? -11.808 -1.235 1.057 1.00 94.44 87 ARG A CA 1
ATOM 647 C C . ARG A 1 87 ? -11.607 -2.494 0.213 1.00 94.44 87 ARG A C 1
ATOM 649 O O . ARG A 1 87 ? -12.393 -3.429 0.371 1.00 94.44 87 ARG A O 1
ATOM 656 N N . TRP A 1 88 ? -10.588 -2.565 -0.646 1.00 95.00 88 TRP A N 1
ATOM 657 C CA . TRP A 1 88 ? -10.448 -3.640 -1.637 1.00 95.00 88 TRP A CA 1
ATOM 658 C C . TRP A 1 88 ? -9.060 -4.286 -1.605 1.00 95.00 88 TRP A C 1
ATOM 660 O O . TRP A 1 88 ? -8.040 -3.619 -1.545 1.00 95.00 88 TRP A O 1
ATOM 670 N N . ALA A 1 89 ? -9.018 -5.621 -1.646 1.00 94.94 89 ALA A N 1
ATOM 671 C CA . ALA A 1 89 ? -7.768 -6.386 -1.523 1.00 94.94 89 ALA A CA 1
ATOM 672 C C . ALA A 1 89 ? -6.885 -6.349 -2.786 1.00 94.94 89 ALA A C 1
ATOM 674 O O . ALA A 1 89 ? -5.681 -6.585 -2.710 1.00 94.94 89 ALA A O 1
ATOM 675 N N . LYS A 1 90 ? -7.487 -6.086 -3.951 1.00 96.81 90 LYS A N 1
ATOM 676 C CA . LYS A 1 90 ? -6.792 -5.973 -5.237 1.00 96.81 90 LYS A CA 1
ATOM 677 C C . LYS A 1 90 ? -6.457 -4.508 -5.530 1.00 96.81 90 LYS A C 1
ATOM 679 O O . LYS A 1 90 ? -7.192 -3.632 -5.070 1.00 96.81 90 LYS A O 1
ATOM 684 N N . PRO A 1 91 ? -5.378 -4.235 -6.282 1.00 96.88 91 PRO A N 1
ATOM 685 C CA . PRO A 1 91 ? -5.044 -2.871 -6.663 1.00 96.88 91 PRO A CA 1
ATOM 686 C C . PRO A 1 91 ? -6.154 -2.275 -7.528 1.00 96.88 91 PRO A C 1
ATOM 688 O O . PRO A 1 91 ? -6.751 -2.965 -8.355 1.00 96.88 91 PRO A O 1
ATOM 691 N N . ILE A 1 92 ? -6.406 -0.985 -7.334 1.00 95.75 92 ILE A N 1
ATOM 692 C CA . ILE A 1 92 ? -7.319 -0.190 -8.165 1.00 95.75 92 ILE A CA 1
ATOM 693 C C . ILE A 1 92 ? -6.593 0.491 -9.319 1.00 95.75 92 ILE A C 1
ATOM 695 O O . ILE A 1 92 ? -7.223 0.934 -10.273 1.00 95.75 92 ILE A O 1
ATOM 699 N N . TRP A 1 93 ? -5.268 0.579 -9.223 1.00 95.12 93 TRP A N 1
ATOM 700 C CA . TRP A 1 93 ? -4.419 1.149 -10.251 1.00 95.12 93 TRP A CA 1
ATOM 701 C C . TRP A 1 93 ? -3.029 0.526 -10.187 1.00 95.12 93 TRP A C 1
ATOM 703 O O . TRP A 1 93 ? -2.491 0.272 -9.104 1.00 95.12 93 TRP A O 1
ATOM 713 N N . VAL A 1 94 ? -2.462 0.272 -11.361 1.00 95.88 94 VAL A N 1
ATOM 714 C CA . VAL A 1 94 ? -1.124 -0.288 -11.547 1.00 95.88 94 VAL A CA 1
ATOM 715 C C . VAL A 1 94 ? -0.486 0.449 -12.713 1.00 95.88 94 VAL A C 1
ATOM 717 O O . VAL A 1 94 ? -1.117 0.584 -13.759 1.00 95.88 94 VAL A O 1
ATOM 720 N N . HIS A 1 95 ? 0.747 0.918 -12.546 1.00 94.62 95 HIS A N 1
ATOM 721 C CA . HIS A 1 95 ? 1.416 1.707 -13.574 1.00 94.62 95 HIS A CA 1
ATOM 722 C C . HIS A 1 95 ? 2.877 1.307 -13.757 1.00 94.62 95 HIS A C 1
ATOM 724 O O . HIS A 1 95 ? 3.611 1.224 -12.767 1.00 94.62 95 HIS A O 1
ATOM 730 N N . PRO A 1 96 ? 3.330 1.102 -15.005 1.00 93.06 96 PRO A N 1
ATOM 731 C CA . PRO A 1 96 ? 4.721 0.776 -15.286 1.00 93.06 96 PRO A CA 1
ATOM 732 C C . PRO A 1 96 ? 5.646 1.950 -14.944 1.00 93.06 96 PRO A C 1
ATOM 734 O O . PRO A 1 96 ? 5.382 3.106 -15.285 1.00 93.06 96 PRO A O 1
ATOM 737 N N . PHE A 1 97 ? 6.771 1.671 -14.294 1.00 90.50 97 PHE A N 1
ATOM 738 C CA . PHE A 1 97 ? 7.800 2.657 -13.963 1.00 90.50 97 PHE A CA 1
ATOM 739 C C . PHE A 1 97 ? 8.961 2.579 -14.968 1.00 90.50 97 PHE A C 1
ATOM 741 O O . PHE A 1 97 ? 10.115 2.356 -14.625 1.00 90.50 97 PHE A O 1
ATOM 748 N N . VAL A 1 98 ? 8.651 2.726 -16.257 1.00 82.69 98 VAL A N 1
ATOM 749 C CA . VAL A 1 98 ? 9.656 2.654 -17.333 1.00 82.69 98 VAL A CA 1
ATOM 750 C C . VAL A 1 98 ? 10.346 3.997 -17.552 1.00 82.69 98 VAL A C 1
ATOM 752 O O . VAL A 1 98 ? 9.693 5.042 -17.557 1.00 82.69 98 VAL A O 1
ATOM 755 N N . VAL A 1 99 ? 11.660 3.998 -17.759 1.00 65.75 99 VAL A N 1
ATOM 756 C CA . VAL A 1 99 ? 12.389 5.194 -18.203 1.00 65.75 99 VAL A CA 1
ATOM 757 C C . VAL A 1 99 ? 12.107 5.383 -19.696 1.00 65.75 99 VAL A C 1
ATOM 759 O O . VAL A 1 99 ? 12.437 4.523 -20.502 1.00 65.75 99 VAL A O 1
ATOM 762 N N . GLY A 1 100 ? 11.435 6.476 -20.061 1.00 57.91 100 GLY A N 1
ATOM 763 C CA . GLY A 1 100 ? 10.980 6.729 -21.436 1.00 57.91 100 GLY A CA 1
ATOM 764 C C . GLY A 1 100 ? 10.814 8.213 -21.773 1.00 57.91 100 GLY A C 1
ATOM 765 O O . GLY A 1 100 ? 9.969 8.564 -22.585 1.00 57.91 100 GLY A O 1
ATOM 766 N N . GLY A 1 101 ? 11.584 9.092 -21.126 1.00 47.97 101 GLY A N 1
ATOM 767 C CA . GLY A 1 101 ? 11.596 10.534 -21.391 1.00 47.97 101 GLY A CA 1
ATOM 768 C C . GLY A 1 101 ? 13.023 11.082 -21.370 1.00 47.97 101 GLY A C 1
ATOM 769 O O . GLY A 1 101 ? 13.897 10.461 -20.771 1.00 47.97 101 GLY A O 1
ATOM 770 N N . ALA A 1 102 ? 13.240 12.232 -22.019 1.00 42.16 102 ALA A N 1
ATOM 771 C CA . ALA A 1 102 ? 14.517 12.863 -22.405 1.00 42.16 102 ALA A CA 1
ATOM 772 C C . ALA A 1 102 ? 15.575 13.123 -21.301 1.00 42.16 102 ALA A C 1
ATOM 774 O O . ALA A 1 102 ? 16.602 13.744 -21.561 1.00 42.16 102 ALA A O 1
ATOM 775 N N . HIS A 1 103 ? 15.363 12.629 -20.085 1.00 42.06 103 HIS A N 1
ATOM 776 C CA . HIS A 1 103 ? 16.280 12.733 -18.957 1.00 42.06 103 HIS A CA 1
ATOM 777 C C . HIS A 1 103 ? 16.468 11.356 -18.315 1.00 42.06 103 HIS A C 1
ATOM 779 O O . HIS A 1 103 ? 16.138 11.139 -17.152 1.00 42.06 103 HIS A O 1
ATOM 785 N N . SER A 1 104 ? 16.974 10.398 -19.094 1.00 43.69 104 SER A N 1
ATOM 786 C CA . SER A 1 104 ? 17.563 9.196 -18.508 1.00 43.69 104 SER A CA 1
ATOM 787 C C . SER A 1 104 ? 18.863 9.612 -17.814 1.00 43.69 104 SER A C 1
ATOM 789 O O . SER A 1 104 ? 19.695 10.251 -18.467 1.00 43.69 104 SER A O 1
ATOM 791 N N . PRO A 1 105 ? 19.092 9.273 -16.534 1.00 46.72 105 PRO A N 1
ATOM 792 C CA . PRO A 1 105 ? 20.428 9.387 -15.974 1.00 46.72 105 PRO A CA 1
ATOM 793 C C . PRO A 1 105 ? 21.366 8.526 -16.828 1.00 46.72 105 PRO A C 1
ATOM 795 O O . PRO A 1 105 ? 21.071 7.363 -17.122 1.00 46.72 105 PRO A O 1
ATOM 798 N N . VAL A 1 106 ? 22.467 9.126 -17.287 1.00 40.50 106 VAL A N 1
ATOM 799 C CA . VAL A 1 106 ? 23.549 8.424 -17.983 1.00 40.50 106 VAL A CA 1
ATOM 800 C C . VAL A 1 106 ? 24.035 7.319 -17.054 1.00 40.50 106 VAL A C 1
ATOM 802 O O . VAL A 1 106 ? 24.729 7.567 -16.073 1.00 40.50 106 VAL A O 1
ATOM 805 N N . THR A 1 107 ? 23.639 6.086 -17.349 1.00 46.28 107 THR A N 1
ATOM 806 C CA . THR A 1 107 ? 24.262 4.911 -16.755 1.00 46.28 107 THR A CA 1
ATOM 807 C C . THR A 1 107 ? 25.349 4.486 -17.728 1.00 46.28 107 THR A C 1
ATOM 809 O O . THR A 1 107 ? 25.081 3.850 -18.745 1.00 46.28 107 THR A O 1
ATOM 812 N N . THR A 1 108 ? 26.589 4.891 -17.461 1.00 41.47 108 THR A N 1
ATOM 813 C CA . THR A 1 108 ? 27.769 4.371 -18.157 1.00 41.47 108 THR A CA 1
ATOM 814 C C . THR A 1 108 ? 27.957 2.902 -17.790 1.00 41.47 108 THR A C 1
ATOM 816 O O . THR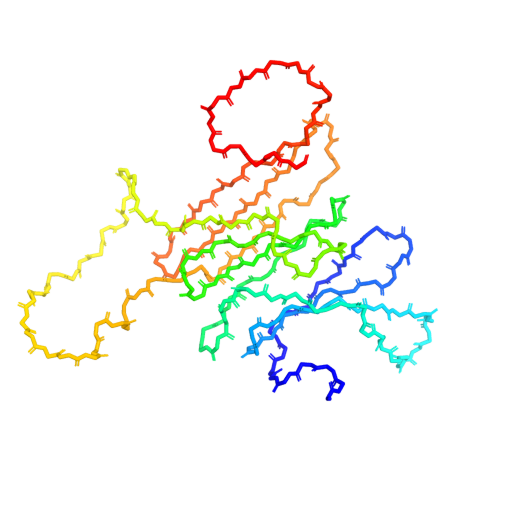 A 1 108 ? 28.689 2.586 -16.860 1.00 41.47 108 THR A O 1
ATOM 819 N N . THR A 1 109 ? 27.305 1.994 -18.507 1.00 39.22 109 THR A N 1
ATOM 820 C CA . THR A 1 109 ? 27.765 0.604 -18.634 1.00 39.22 109 THR A CA 1
ATOM 821 C C . THR A 1 109 ? 27.506 0.127 -20.058 1.00 39.22 109 THR A C 1
ATOM 823 O O . THR A 1 109 ? 26.532 -0.543 -20.378 1.00 39.22 109 THR A O 1
ATOM 826 N N . SER A 1 110 ? 28.418 0.505 -20.952 1.00 41.78 110 SER A N 1
ATOM 827 C CA . SER A 1 110 ? 28.632 -0.211 -22.202 1.00 41.78 110 SER A CA 1
ATOM 828 C C . SER A 1 110 ? 29.220 -1.583 -21.873 1.00 41.78 110 SER A C 1
ATOM 830 O O . SER A 1 110 ? 30.408 -1.697 -21.563 1.00 41.78 110 SER A O 1
ATOM 832 N N . THR A 1 111 ? 28.424 -2.644 -21.938 1.00 37.94 111 THR A N 1
ATOM 833 C CA . THR A 1 111 ? 28.971 -3.985 -22.174 1.00 37.94 111 THR A CA 1
ATOM 834 C C . THR A 1 111 ? 28.007 -4.758 -23.063 1.00 37.94 111 THR A C 1
ATOM 836 O O . THR A 1 111 ? 26.832 -4.920 -22.754 1.00 37.94 111 THR A O 1
ATOM 839 N N . SER A 1 112 ? 28.527 -5.137 -24.226 1.00 37.06 112 SER A N 1
ATOM 840 C CA . SER A 1 112 ? 27.853 -5.779 -25.353 1.00 37.06 112 SER A CA 1
ATOM 841 C C . SER A 1 112 ? 27.152 -7.094 -24.978 1.00 37.06 112 SER A C 1
ATOM 843 O O . SER A 1 112 ? 27.610 -7.785 -24.066 1.00 37.06 112 SER A O 1
ATOM 845 N N . PRO A 1 113 ? 26.099 -7.516 -25.707 1.00 47.16 113 PRO A N 1
ATOM 846 C CA . PRO A 1 113 ? 25.424 -8.771 -25.425 1.00 47.16 113 PRO A CA 1
ATOM 847 C C . PRO A 1 113 ? 26.202 -9.928 -26.062 1.00 47.16 113 PRO A C 1
ATOM 849 O O . PRO A 1 113 ? 26.299 -10.038 -27.282 1.00 47.16 113 PRO A O 1
ATOM 852 N N . SER A 1 114 ? 26.742 -10.817 -25.232 1.00 35.47 114 SER A N 1
ATOM 853 C CA . SER A 1 114 ? 27.085 -12.178 -25.648 1.00 35.47 114 SER A CA 1
ATOM 854 C C . SER A 1 114 ? 26.495 -13.161 -24.637 1.00 35.47 114 SER A C 1
ATOM 856 O O . SER A 1 114 ? 26.458 -12.917 -23.435 1.00 35.47 114 SER A O 1
ATOM 858 N N . SER A 1 115 ? 25.887 -14.201 -25.187 1.00 49.81 115 SER A N 1
ATOM 859 C CA . SER A 1 115 ? 24.889 -15.088 -24.597 1.00 49.81 115 SER A CA 1
ATOM 860 C C . SER A 1 115 ? 25.383 -15.944 -23.432 1.00 49.81 115 SER A C 1
ATOM 862 O O . SER A 1 115 ? 26.367 -16.656 -23.593 1.00 49.81 115 SER A O 1
ATOM 864 N N . VAL A 1 116 ? 24.589 -16.022 -22.362 1.00 39.25 116 VAL A N 1
ATOM 865 C CA . VAL A 1 116 ? 24.227 -17.278 -21.677 1.00 39.25 116 VAL A CA 1
ATOM 866 C C . VAL A 1 116 ? 22.934 -17.048 -20.891 1.00 39.25 116 VAL A C 1
ATOM 868 O O . VAL A 1 116 ? 22.752 -16.008 -20.260 1.00 39.25 116 VAL A O 1
ATOM 871 N N . GLY A 1 117 ? 22.003 -17.994 -21.018 1.00 42.03 117 GLY A N 1
ATOM 872 C CA . GLY A 1 117 ? 20.669 -17.937 -20.432 1.00 42.03 117 GLY A CA 1
ATOM 873 C C . GLY A 1 117 ? 20.672 -17.779 -18.909 1.00 42.03 117 GLY A C 1
ATOM 874 O O . GLY A 1 117 ? 21.639 -18.097 -18.228 1.00 42.03 117 GLY A O 1
ATOM 875 N N . GLU A 1 118 ? 19.543 -17.277 -18.412 1.00 36.00 118 GLU A N 1
ATOM 876 C CA . GLU A 1 118 ? 19.134 -17.193 -16.998 1.00 36.00 118 GLU A CA 1
ATOM 877 C C . GLU A 1 118 ? 19.727 -16.069 -16.127 1.00 36.00 118 GLU A C 1
ATOM 879 O O . GLU A 1 118 ? 19.106 -15.711 -15.129 1.00 36.00 118 GLU A O 1
ATOM 884 N N . ALA A 1 119 ? 20.806 -15.386 -16.526 1.00 35.09 119 ALA A N 1
ATOM 885 C CA . ALA A 1 119 ? 21.343 -14.251 -15.748 1.00 35.09 119 ALA A CA 1
ATOM 886 C C . ALA A 1 119 ? 20.719 -12.873 -16.085 1.00 35.09 119 ALA A C 1
ATOM 888 O O . ALA A 1 119 ? 20.827 -11.930 -15.303 1.00 35.09 119 ALA A O 1
ATOM 889 N N . ALA A 1 120 ? 20.031 -12.730 -17.225 1.00 37.69 120 ALA A N 1
ATOM 890 C CA . ALA A 1 120 ? 19.513 -11.438 -17.706 1.00 37.69 120 ALA A CA 1
ATOM 891 C C . ALA A 1 120 ? 18.174 -10.997 -17.078 1.00 37.69 120 ALA A C 1
ATOM 893 O O . ALA A 1 120 ? 17.758 -9.855 -17.258 1.00 37.69 120 ALA A O 1
ATOM 894 N N . ALA A 1 121 ? 17.517 -11.851 -16.285 1.00 40.03 121 ALA A N 1
ATOM 895 C CA . ALA A 1 121 ? 16.382 -11.424 -15.461 1.00 40.03 121 ALA A CA 1
ATOM 896 C C . ALA A 1 121 ? 16.819 -10.536 -14.269 1.00 40.03 121 ALA A C 1
ATOM 898 O O . ALA A 1 121 ? 15.974 -9.982 -13.570 1.00 40.03 121 ALA A O 1
ATOM 899 N N . ALA A 1 122 ? 18.132 -10.391 -14.037 1.00 39.03 122 ALA A N 1
ATOM 900 C CA . ALA A 1 122 ? 18.719 -9.793 -12.838 1.00 39.03 122 ALA A CA 1
ATOM 901 C C . ALA A 1 122 ? 19.160 -8.317 -12.963 1.00 39.03 122 ALA A C 1
ATOM 903 O O . ALA A 1 122 ? 19.841 -7.822 -12.068 1.00 39.03 122 ALA A O 1
ATOM 904 N N . ALA A 1 123 ? 18.760 -7.587 -14.009 1.00 51.88 123 ALA A N 1
ATOM 905 C CA . ALA A 1 123 ? 18.983 -6.133 -14.096 1.00 51.88 123 ALA A CA 1
A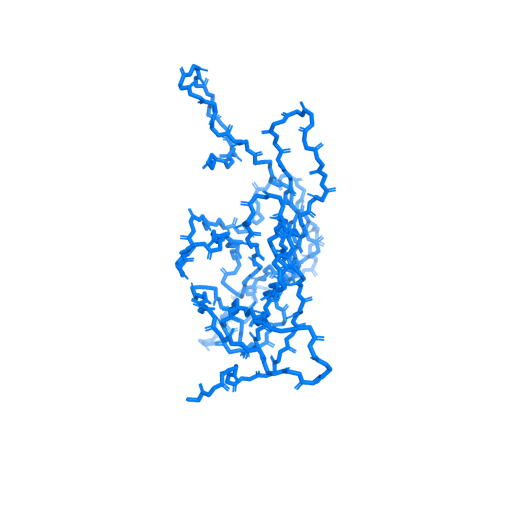TOM 906 C C . ALA A 1 123 ? 17.701 -5.335 -14.404 1.00 51.88 123 ALA A C 1
ATOM 908 O O . ALA A 1 123 ? 17.757 -4.226 -14.930 1.00 51.88 123 ALA A O 1
ATOM 909 N N . GLY A 1 124 ? 16.528 -5.893 -14.087 1.00 69.38 124 GLY A N 1
ATOM 910 C CA . GLY A 1 124 ? 15.284 -5.128 -14.086 1.00 69.38 124 GLY A CA 1
ATOM 911 C C . GLY A 1 124 ? 15.277 -4.164 -12.899 1.00 69.38 124 GLY A C 1
ATOM 912 O O . GLY A 1 124 ? 15.420 -4.598 -11.757 1.00 69.38 124 GLY A O 1
ATOM 913 N N . GLY A 1 125 ? 15.144 -2.861 -13.152 1.00 85.94 125 GLY A N 1
ATOM 914 C CA . GLY A 1 125 ? 14.917 -1.884 -12.085 1.00 85.94 125 GLY A CA 1
ATOM 915 C C . GLY A 1 125 ? 13.652 -2.213 -11.287 1.00 85.94 125 GLY A C 1
ATOM 916 O O . GLY A 1 125 ? 12.783 -2.946 -11.755 1.00 85.94 125 GLY A O 1
ATOM 917 N N . PHE A 1 126 ? 13.533 -1.680 -10.077 1.00 93.00 126 PHE A N 1
ATOM 918 C CA . PHE A 1 126 ? 12.319 -1.801 -9.272 1.00 93.00 126 PHE A CA 1
ATOM 919 C C . PHE A 1 126 ? 11.932 -0.459 -8.671 1.00 93.00 126 PHE A C 1
ATOM 921 O O . PHE A 1 126 ? 12.775 0.418 -8.484 1.00 93.00 126 PHE A O 1
ATOM 928 N N . VAL A 1 127 ? 10.660 -0.306 -8.309 1.00 95.75 127 VAL A N 1
ATOM 929 C CA . VAL A 1 127 ? 10.222 0.873 -7.555 1.00 95.75 127 VAL A CA 1
ATOM 930 C C . VAL A 1 127 ? 10.537 0.641 -6.083 1.00 95.75 127 VAL A C 1
ATOM 932 O O . VAL A 1 127 ? 9.914 -0.197 -5.428 1.00 95.75 127 VAL A O 1
ATOM 935 N N . SER A 1 128 ? 11.518 1.375 -5.571 1.00 94.69 128 SER A N 1
ATOM 936 C CA . SER A 1 128 ? 12.085 1.197 -4.235 1.00 94.69 128 SER A CA 1
ATOM 937 C C . SER A 1 128 ? 11.355 2.009 -3.170 1.00 94.69 128 SER A C 1
ATOM 939 O O . SER A 1 128 ? 11.225 1.557 -2.037 1.00 94.69 128 SER A O 1
ATOM 941 N N . ALA A 1 129 ? 10.835 3.186 -3.515 1.00 95.81 129 ALA A N 1
ATOM 942 C CA . ALA A 1 129 ? 10.212 4.094 -2.559 1.00 95.81 129 ALA A CA 1
ATOM 943 C C . ALA A 1 129 ? 8.954 4.738 -3.134 1.00 95.81 129 ALA A C 1
ATOM 945 O O . ALA A 1 129 ? 8.882 5.033 -4.323 1.00 95.81 129 ALA A O 1
ATOM 946 N N . VAL A 1 130 ? 7.973 5.001 -2.270 1.00 97.19 130 VAL A N 1
ATOM 947 C CA . VAL A 1 130 ? 6.788 5.792 -2.610 1.00 97.19 130 VAL A CA 1
ATOM 948 C C . VAL A 1 130 ? 6.393 6.692 -1.443 1.00 97.19 130 VAL A C 1
ATOM 950 O O . VAL A 1 130 ? 6.561 6.321 -0.278 1.00 97.19 130 VAL A O 1
ATOM 953 N N . ALA A 1 131 ? 5.842 7.867 -1.738 1.00 96.06 131 ALA A N 1
ATOM 954 C CA . ALA A 1 131 ? 5.356 8.800 -0.730 1.00 96.06 131 ALA A CA 1
ATOM 955 C C . ALA A 1 131 ? 4.139 9.584 -1.228 1.00 96.06 131 ALA A C 1
ATOM 957 O O . ALA A 1 131 ? 4.162 10.182 -2.301 1.00 96.06 131 ALA A O 1
ATOM 958 N N . TRP A 1 132 ? 3.090 9.620 -0.407 1.00 94.25 132 TRP A N 1
ATOM 959 C CA . TRP A 1 132 ? 1.931 10.482 -0.622 1.00 94.25 132 TRP A CA 1
ATOM 960 C C . TRP A 1 132 ? 2.133 11.829 0.059 1.00 94.25 132 TRP A C 1
ATOM 962 O O . TRP A 1 132 ? 2.453 11.868 1.256 1.00 94.25 132 TRP A O 1
ATOM 972 N N . ARG A 1 133 ? 1.847 12.921 -0.656 1.00 91.62 133 ARG A N 1
ATOM 973 C CA . ARG A 1 133 ? 1.697 14.245 -0.042 1.00 91.62 133 ARG A CA 1
ATOM 974 C C . ARG A 1 133 ? 0.527 14.202 0.945 1.00 91.62 133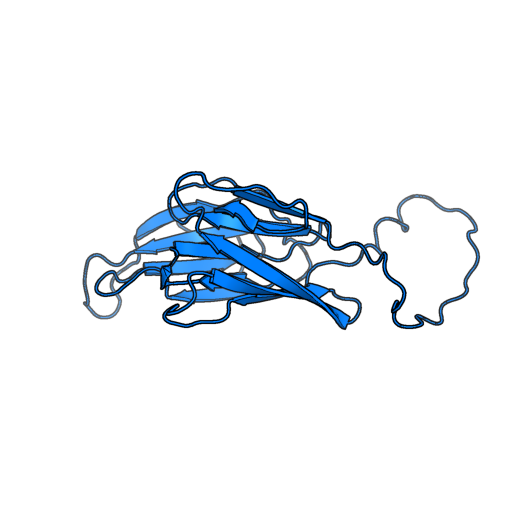 ARG A C 1
ATOM 976 O O . ARG A 1 133 ? -0.596 13.886 0.566 1.00 91.62 133 ARG A O 1
ATOM 983 N N . GLN A 1 134 ? 0.790 14.504 2.216 1.00 84.25 134 GLN A N 1
ATOM 984 C CA . GLN A 1 134 ? -0.247 14.585 3.248 1.00 84.25 134 GLN A CA 1
ATOM 985 C C . GLN A 1 134 ? -0.747 16.031 3.321 1.00 84.25 134 GLN A C 1
ATOM 987 O O . GLN A 1 134 ? 0.034 16.924 3.632 1.00 84.25 134 GLN A O 1
ATOM 992 N N . GLY A 1 135 ? -2.024 16.273 3.033 1.00 72.06 135 GLY A N 1
ATOM 993 C CA . GLY A 1 135 ? -2.626 17.604 3.101 1.00 72.06 135 GLY A CA 1
ATOM 994 C C . GLY A 1 135 ? -4.149 17.537 3.049 1.00 72.06 135 GLY A C 1
ATOM 995 O O . GLY A 1 135 ? -4.712 16.552 2.569 1.00 72.06 135 GLY A O 1
ATOM 996 N N . SER A 1 136 ? -4.800 18.560 3.601 1.00 57.06 136 SER A N 1
ATOM 997 C CA . SER A 1 136 ? -6.225 18.827 3.423 1.00 57.06 136 SER A CA 1
ATOM 998 C C . SER A 1 136 ? -6.390 19.611 2.128 1.00 57.06 136 SER A C 1
ATOM 1000 O O . SER A 1 136 ? -5.983 20.769 2.054 1.00 57.06 136 SER A O 1
ATOM 1002 N N . ASP A 1 137 ? -6.923 18.978 1.093 1.00 53.97 137 ASP A N 1
ATOM 1003 C CA . ASP A 1 137 ? -7.085 19.640 -0.192 1.00 53.97 137 ASP A CA 1
ATOM 1004 C C . ASP A 1 137 ? -8.110 20.778 -0.073 1.00 53.97 137 ASP A C 1
ATOM 1006 O O . ASP A 1 137 ? -9.302 20.526 0.101 1.00 53.97 137 ASP A O 1
ATOM 1010 N N . HIS A 1 138 ? -7.667 22.027 -0.226 1.00 50.97 138 HIS A N 1
ATOM 1011 C CA . HIS A 1 138 ? -8.546 23.080 -0.742 1.00 50.97 138 HIS A CA 1
ATOM 1012 C C . HIS A 1 138 ? -8.706 22.970 -2.276 1.00 50.97 138 HIS A C 1
ATOM 1014 O O . HIS A 1 138 ? -9.685 23.481 -2.813 1.00 50.97 138 HIS A O 1
ATOM 1020 N N . ASP A 1 139 ? -7.848 22.189 -2.957 1.00 54.44 139 ASP A N 1
ATOM 1021 C CA . ASP A 1 139 ? -7.778 22.120 -4.431 1.00 54.44 139 ASP A CA 1
ATOM 1022 C C . ASP A 1 139 ? -8.234 20.779 -5.054 1.00 54.44 139 ASP A C 1
ATOM 1024 O O . ASP A 1 139 ? -8.127 20.571 -6.260 1.00 54.44 139 ASP A O 1
ATOM 1028 N N . GLY A 1 140 ? -8.788 19.853 -4.264 1.00 58.38 140 GLY A N 1
ATOM 1029 C CA . GLY A 1 140 ? -9.442 18.631 -4.760 1.00 58.38 140 GLY A CA 1
ATOM 1030 C C . GLY A 1 140 ? -8.548 17.523 -5.349 1.00 58.38 140 GLY A C 1
ATOM 1031 O O . GLY A 1 140 ? -9.083 16.643 -6.033 1.00 58.38 140 GLY A O 1
ATOM 1032 N N . GLY A 1 141 ? -7.233 17.519 -5.093 1.00 72.00 141 GLY A N 1
ATOM 1033 C CA . GLY A 1 141 ? -6.332 16.474 -5.593 1.00 72.00 141 GLY A CA 1
ATOM 1034 C C . GLY A 1 141 ? -5.088 16.195 -4.741 1.00 72.00 141 GLY A C 1
ATOM 1035 O O . GLY A 1 141 ? -4.532 17.085 -4.101 1.00 72.00 141 GLY A O 1
ATOM 1036 N N . GLY A 1 142 ? -4.623 14.944 -4.792 1.00 84.12 142 GLY A N 1
ATOM 1037 C CA . GLY A 1 142 ? -3.428 14.449 -4.103 1.00 84.12 142 GLY A CA 1
ATOM 1038 C C . GLY A 1 142 ? -2.242 14.232 -5.041 1.00 84.12 142 GLY A C 1
ATOM 1039 O O . GLY A 1 142 ? -2.383 14.236 -6.261 1.00 84.12 142 GLY A O 1
ATOM 1040 N N . ALA A 1 143 ? -1.056 14.012 -4.472 1.00 91.75 143 ALA A N 1
ATOM 1041 C CA . ALA A 1 143 ? 0.155 13.712 -5.235 1.00 91.75 143 ALA A CA 1
ATOM 1042 C C . ALA A 1 143 ? 0.903 12.513 -4.641 1.00 91.75 143 ALA A C 1
ATOM 1044 O O . ALA A 1 143 ? 1.099 12.435 -3.422 1.00 91.75 143 ALA A O 1
ATOM 1045 N N . LEU A 1 144 ? 1.343 11.612 -5.517 1.00 95.38 144 LEU A N 1
ATOM 1046 C CA . LEU A 1 144 ? 2.188 10.460 -5.216 1.00 95.38 144 LEU A CA 1
ATOM 1047 C C . LEU A 1 144 ? 3.549 10.658 -5.872 1.00 95.38 144 LEU A C 1
ATOM 1049 O O . LEU A 1 144 ? 3.619 10.927 -7.064 1.00 95.38 144 LEU A O 1
ATOM 1053 N N . VAL A 1 145 ? 4.631 10.475 -5.125 1.00 97.00 145 VAL A N 1
ATOM 1054 C CA . VAL A 1 145 ? 5.980 10.364 -5.690 1.00 97.00 145 VAL A CA 1
ATOM 1055 C C . VAL A 1 145 ? 6.431 8.915 -5.584 1.00 97.00 145 VAL A C 1
ATOM 1057 O O . VAL A 1 145 ? 6.254 8.305 -4.530 1.00 97.00 145 VAL A O 1
ATOM 1060 N N . ALA A 1 146 ? 7.015 8.375 -6.651 1.00 97.19 146 ALA A N 1
ATOM 1061 C CA . ALA A 1 146 ? 7.666 7.070 -6.667 1.00 97.19 146 ALA A CA 1
ATOM 1062 C C . ALA A 1 146 ? 9.126 7.207 -7.114 1.00 97.19 146 ALA A C 1
ATOM 1064 O O . ALA A 1 146 ? 9.426 7.993 -8.014 1.00 97.19 146 ALA A O 1
ATOM 1065 N N . GLY A 1 147 ? 10.014 6.447 -6.477 1.00 96.31 147 GLY A N 1
ATOM 1066 C CA . GLY A 1 147 ? 11.438 6.393 -6.781 1.00 96.31 147 GLY A CA 1
ATOM 1067 C C . GLY A 1 147 ? 11.859 5.006 -7.243 1.00 96.31 147 GLY A C 1
ATOM 1068 O O . GLY A 1 147 ? 11.536 4.012 -6.589 1.00 96.31 147 GLY A O 1
ATOM 1069 N N . GLY A 1 148 ? 12.564 4.951 -8.368 1.00 94.88 148 GLY A N 1
ATOM 1070 C CA . GLY A 1 148 ? 13.177 3.738 -8.892 1.00 94.88 148 GLY A CA 1
ATOM 1071 C C . GLY A 1 148 ? 14.505 3.421 -8.207 1.00 94.88 148 GLY A C 1
ATOM 1072 O O . GLY A 1 148 ? 15.150 4.277 -7.598 1.00 94.88 148 GLY A O 1
ATOM 1073 N N . SER A 1 149 ? 14.941 2.171 -8.315 1.00 92.50 149 SER A N 1
ATOM 1074 C CA . SER A 1 149 ? 16.276 1.723 -7.901 1.00 92.50 149 SER A CA 1
ATOM 1075 C C . SER A 1 149 ? 17.410 2.336 -8.734 1.00 92.50 149 SER A C 1
ATOM 1077 O O . SER A 1 149 ? 18.571 2.227 -8.360 1.00 92.50 149 SER A O 1
ATOM 1079 N N . ASP A 1 150 ? 17.070 2.968 -9.854 1.00 90.25 150 ASP A N 1
ATOM 1080 C CA . ASP A 1 150 ? 17.942 3.733 -10.749 1.00 90.25 150 ASP A CA 1
ATOM 1081 C C . ASP A 1 150 ? 18.111 5.207 -10.326 1.00 90.25 150 ASP A C 1
ATOM 1083 O O . ASP A 1 150 ? 18.809 5.971 -10.991 1.00 90.25 150 ASP A O 1
ATOM 1087 N N . GLY A 1 151 ? 17.469 5.624 -9.229 1.00 91.12 151 GLY A N 1
ATOM 1088 C CA . GLY A 1 151 ? 17.507 6.999 -8.732 1.00 91.12 151 GLY A CA 1
ATOM 1089 C C . GLY A 1 151 ? 16.528 7.952 -9.424 1.00 91.12 151 GLY A C 1
ATOM 1090 O O . GLY A 1 151 ? 16.484 9.131 -9.067 1.00 91.12 151 GLY A O 1
ATOM 1091 N N . VAL A 1 152 ? 15.713 7.478 -10.373 1.00 92.50 152 VAL A N 1
ATOM 1092 C CA . VAL A 1 152 ? 14.692 8.305 -11.031 1.00 92.50 152 VAL A CA 1
ATOM 1093 C C . VAL A 1 152 ? 13.499 8.502 -10.100 1.00 92.50 152 VAL A C 1
ATOM 1095 O O . VAL A 1 152 ? 12.980 7.548 -9.522 1.00 92.50 152 VAL A O 1
ATOM 1098 N N . LEU A 1 153 ? 13.017 9.742 -9.996 1.00 95.19 153 LEU A N 1
ATOM 1099 C CA . LEU A 1 153 ? 11.777 10.084 -9.301 1.00 95.19 153 LEU A CA 1
ATOM 1100 C C . LEU A 1 153 ? 10.692 10.460 -10.312 1.00 95.19 153 LEU A C 1
ATOM 1102 O O . LEU A 1 153 ? 10.948 11.213 -11.251 1.00 95.19 153 LEU A O 1
ATOM 1106 N N . LYS A 1 154 ? 9.462 9.990 -10.092 1.00 94.38 154 LYS A N 1
ATOM 1107 C CA . LYS A 1 154 ? 8.276 10.447 -10.832 1.00 94.38 154 LYS A CA 1
ATOM 1108 C C . LYS A 1 154 ? 7.175 10.864 -9.876 1.00 94.38 154 LYS A C 1
ATOM 1110 O O . LYS A 1 154 ? 6.948 10.203 -8.865 1.00 94.38 154 LYS A O 1
ATOM 1115 N N . MET A 1 155 ? 6.481 11.941 -10.226 1.00 94.19 155 MET A N 1
ATOM 1116 C CA . MET A 1 155 ? 5.281 12.402 -9.537 1.00 94.19 155 MET A CA 1
ATOM 1117 C C . MET A 1 155 ? 4.042 12.031 -10.353 1.00 94.19 155 MET A C 1
ATOM 1119 O O . MET A 1 155 ? 4.040 12.166 -11.573 1.00 94.19 155 MET A O 1
ATOM 1123 N N . PHE A 1 156 ? 2.991 11.605 -9.663 1.00 92.25 156 PHE A N 1
ATOM 1124 C CA . PHE A 1 156 ? 1.669 11.327 -10.202 1.00 92.25 156 PHE A CA 1
ATOM 1125 C C . PHE A 1 156 ? 0.660 12.210 -9.474 1.00 92.25 156 PHE A C 1
ATOM 1127 O O . PHE A 1 156 ? 0.618 12.223 -8.238 1.00 92.25 156 PHE A O 1
ATOM 1134 N N . THR A 1 157 ? -0.150 12.947 -10.226 1.00 88.38 157 THR A N 1
ATOM 1135 C CA . THR A 1 157 ? -1.252 13.742 -9.682 1.00 88.38 157 THR A CA 1
ATOM 1136 C C . THR A 1 157 ? -2.539 12.927 -9.694 1.00 88.38 157 THR A C 1
ATOM 1138 O O . THR A 1 157 ? -2.820 12.151 -10.609 1.00 88.38 157 THR A O 1
ATOM 1141 N N . CYS A 1 158 ? -3.306 13.064 -8.622 1.00 78.81 158 CYS A N 1
ATOM 1142 C CA . CYS A 1 158 ? -4.524 12.310 -8.378 1.00 78.81 158 CYS A CA 1
ATOM 1143 C C . CYS A 1 158 ? -5.667 13.298 -8.239 1.00 78.81 158 CYS A C 1
ATOM 1145 O O . CYS A 1 158 ? -5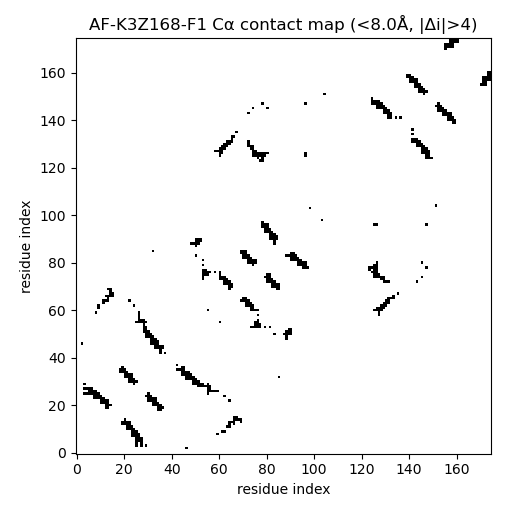.640 14.140 -7.342 1.00 78.81 158 CYS A O 1
ATOM 1147 N N . HIS A 1 159 ? -6.676 13.177 -9.090 1.00 75.19 159 HIS A N 1
ATOM 1148 C CA . HIS A 1 159 ? -7.839 14.049 -9.053 1.00 75.19 159 HIS A CA 1
ATOM 1149 C C . HIS A 1 159 ? -9.040 13.227 -8.609 1.00 75.19 159 HIS A C 1
ATOM 1151 O O . HIS A 1 159 ? -9.322 12.165 -9.169 1.00 75.19 159 HIS A O 1
ATOM 1157 N N . ARG A 1 160 ? -9.759 13.708 -7.589 1.00 68.56 160 ARG A N 1
ATOM 1158 C CA . ARG A 1 160 ? -11.059 13.118 -7.265 1.00 68.56 160 ARG A CA 1
ATOM 1159 C C . ARG A 1 160 ? -11.987 13.409 -8.437 1.00 68.56 160 ARG A C 1
ATOM 1161 O O . ARG A 1 160 ? -12.142 14.575 -8.809 1.00 68.56 160 ARG A O 1
ATOM 1168 N N . ARG A 1 161 ? -12.632 12.385 -8.995 1.00 63.03 161 ARG A N 1
ATOM 1169 C CA . ARG A 1 161 ? -13.603 12.595 -10.072 1.00 63.03 161 ARG A CA 1
ATOM 1170 C C . ARG A 1 161 ? -14.736 13.498 -9.568 1.00 63.03 161 ARG A C 1
ATOM 1172 O O . ARG A 1 161 ? -15.529 13.094 -8.717 1.00 63.03 161 ARG A O 1
ATOM 1179 N N . ARG A 1 162 ? -14.817 14.731 -10.080 1.00 55.91 162 ARG A N 1
ATOM 1180 C CA . ARG A 1 162 ? -16.033 15.549 -9.959 1.00 55.91 162 ARG A CA 1
ATOM 1181 C C . ARG A 1 162 ? -17.110 14.918 -10.845 1.00 55.91 162 ARG A C 1
ATOM 1183 O O . ARG A 1 162 ? -16.788 14.301 -11.859 1.00 55.91 162 ARG A O 1
ATOM 1190 N N . ALA A 1 163 ? -18.374 15.006 -10.429 1.00 48.69 163 ALA A N 1
ATOM 1191 C CA . ALA A 1 163 ? -19.493 14.553 -11.253 1.00 48.69 163 ALA A CA 1
ATOM 1192 C C . ALA A 1 163 ? -19.358 15.158 -12.663 1.00 48.69 163 ALA A C 1
ATOM 1194 O O . ALA A 1 163 ? -19.001 16.327 -12.781 1.00 48.69 163 ALA A O 1
ATOM 1195 N N . ALA A 1 164 ? -19.542 14.316 -13.683 1.00 47.44 164 ALA A N 1
ATOM 1196 C CA . ALA A 1 164 ? -19.067 14.514 -15.049 1.00 47.44 164 ALA A CA 1
ATOM 1197 C C . ALA A 1 164 ? -19.243 15.945 -15.587 1.00 47.44 164 ALA A C 1
ATOM 1199 O O . ALA A 1 164 ? -20.349 16.481 -15.616 1.00 47.44 164 ALA A O 1
ATOM 1200 N N . GLY A 1 165 ? -18.131 16.508 -16.051 1.00 50.78 165 GLY A N 1
ATOM 1201 C CA . GLY A 1 165 ? -18.043 17.790 -16.727 1.00 50.78 165 GLY A CA 1
ATOM 1202 C C . GLY A 1 165 ? -16.631 17.966 -17.270 1.00 50.78 165 GLY A C 1
ATOM 1203 O O . GLY A 1 165 ? -15.770 18.482 -16.572 1.00 50.78 165 GLY A O 1
ATOM 1204 N N . ASP A 1 166 ? -16.466 17.520 -18.510 1.00 49.47 166 ASP A N 1
ATOM 1205 C CA . ASP A 1 166 ? -15.351 17.770 -19.424 1.00 49.47 166 ASP A CA 1
ATOM 1206 C C . ASP A 1 166 ? -14.083 16.910 -19.311 1.00 49.47 166 ASP A C 1
ATOM 1208 O O . ASP A 1 166 ? -13.574 16.602 -18.231 1.00 49.47 166 ASP A O 1
ATOM 1212 N N . GLY A 1 167 ? -13.649 16.454 -20.487 1.00 61.88 167 GLY A N 1
ATOM 1213 C CA . GLY A 1 167 ? -12.550 15.522 -20.687 1.00 61.88 167 GLY A CA 1
ATOM 1214 C C . GLY A 1 167 ? -11.218 16.235 -20.862 1.00 61.88 167 GLY A C 1
ATOM 1215 O O . GLY A 1 167 ? -11.158 17.308 -21.451 1.00 61.88 167 GLY A O 1
ATOM 1216 N N . ASP A 1 168 ? -10.153 15.596 -20.383 1.00 49.34 168 ASP A N 1
ATOM 1217 C CA . ASP A 1 168 ? -8.811 15.875 -20.875 1.00 49.34 168 ASP A CA 1
ATOM 1218 C C . ASP A 1 168 ? -7.914 14.642 -20.688 1.00 49.34 168 ASP A C 1
ATOM 1220 O O . ASP A 1 168 ? -7.801 14.083 -19.590 1.00 49.34 168 ASP A O 1
ATOM 1224 N N . ASP A 1 169 ? -7.313 14.204 -21.793 1.00 51.16 169 ASP A N 1
ATOM 1225 C CA . ASP A 1 169 ? -6.418 13.055 -21.879 1.00 51.16 169 ASP A CA 1
ATOM 1226 C C . ASP A 1 169 ? -4.983 13.480 -21.521 1.00 51.16 169 ASP A C 1
ATOM 1228 O O . ASP A 1 169 ? -4.215 13.975 -22.344 1.00 51.16 169 ASP A O 1
ATOM 1232 N N . ASN A 1 170 ? -4.594 13.239 -20.272 1.00 44.38 170 ASN A N 1
ATOM 1233 C CA . ASN A 1 170 ? -3.204 13.089 -19.832 1.00 44.38 170 ASN A CA 1
ATOM 1234 C C . ASN A 1 170 ? -3.187 12.112 -18.643 1.00 44.38 170 ASN A C 1
ATOM 1236 O O . ASN A 1 170 ? -4.257 11.774 -18.144 1.00 44.38 170 ASN A O 1
ATOM 1240 N N . ALA A 1 171 ? -2.012 11.640 -18.204 1.00 48.28 171 ALA A N 1
ATOM 1241 C CA . ALA A 1 171 ? -1.765 10.616 -17.171 1.00 48.28 171 ALA A CA 1
ATOM 1242 C C . ALA A 1 171 ? -2.278 10.960 -15.746 1.00 48.28 171 ALA A C 1
ATOM 1244 O O . ALA A 1 171 ? -1.547 10.926 -14.755 1.00 48.28 171 ALA A O 1
ATOM 1245 N N . SER A 1 172 ? -3.555 11.288 -15.651 1.00 49.69 172 SER A N 1
ATOM 1246 C CA . SER A 1 172 ? -4.320 11.670 -14.483 1.00 49.69 172 SER A CA 1
ATOM 1247 C C . SER A 1 172 ? -4.876 10.411 -13.836 1.00 49.69 172 SER A C 1
ATOM 1249 O O . SER A 1 172 ? -5.588 9.632 -14.474 1.00 49.69 172 SER A O 1
ATOM 1251 N N . LEU A 1 173 ? -4.594 10.204 -12.551 1.00 48.22 173 LEU A N 1
ATOM 1252 C CA . LEU A 1 173 ? -5.293 9.174 -11.794 1.00 48.22 173 LEU A CA 1
ATOM 1253 C C . LEU A 1 173 ? -6.707 9.678 -11.464 1.00 48.22 173 LEU A C 1
ATOM 1255 O O . LEU A 1 173 ? -6.864 10.582 -10.639 1.00 48.22 173 LEU A O 1
ATOM 1259 N N . LEU A 1 174 ? -7.719 9.087 -12.106 1.00 50.97 174 LEU A N 1
ATOM 1260 C CA . LEU A 1 174 ? -9.132 9.276 -11.774 1.00 50.97 174 LEU A CA 1
ATOM 1261 C C . LEU A 1 174 ? -9.523 8.284 -10.669 1.00 50.97 174 LEU A C 1
ATOM 1263 O O . LEU A 1 174 ? -9.558 7.076 -10.905 1.00 50.97 174 LEU A O 1
ATOM 1267 N N . LEU A 1 175 ? -9.803 8.803 -9.471 1.00 50.97 175 LEU A N 1
ATOM 1268 C CA . LEU A 1 175 ? -10.325 8.049 -8.318 1.00 50.97 175 LEU A CA 1
ATOM 1269 C C . LEU A 1 175 ? -11.793 8.393 -8.059 1.00 50.97 175 LEU A C 1
ATOM 1271 O O . LEU A 1 175 ? -12.134 9.604 -8.089 1.00 50.97 175 LEU A O 1
#

Nearest PDB structures (foldseek):
  8gqe-assembly1_A  TM=8.462E-01  e=2.382E-11  Arabidopsis thaliana
  8qzs-assembly1_E  TM=7.588E-01  e=1.960E-04  Homo sapiens
  8xi2-assembly1_E  TM=7.816E-01  e=1.609E-03  Chlamydomonas reinhardtii
  8qcb-assembly1_C  TM=6.767E-01  e=3.425E-03  Saccharomyces cerevisiae
  5zcs-assembly1_D  TM=6.348E-01  e=5.091E-02  Homo sapiens